Protein AF-A0A537GSL4-F1 (afdb_monomer)

Mean predicted aligned error: 6.58 Å

Structure (mmCIF, N/CA/C/O backbone):
data_AF-A0A537GSL4-F1
#
_entry.id   AF-A0A537GSL4-F1
#
loop_
_atom_site.group_PDB
_atom_site.id
_atom_site.type_symbol
_atom_site.label_atom_id
_atom_site.label_alt_id
_atom_site.label_comp_id
_atom_site.label_asym_id
_atom_site.label_entity_id
_atom_site.label_seq_id
_atom_site.pdbx_PDB_ins_code
_atom_site.Cartn_x
_atom_site.Cartn_y
_atom_site.Cartn_z
_atom_site.occupancy
_atom_site.B_iso_or_equiv
_atom_site.auth_seq_id
_atom_site.auth_comp_id
_atom_site.auth_asym_id
_atom_site.auth_atom_id
_atom_site.pdbx_PDB_model_num
ATOM 1 N N . MET A 1 1 ? -25.370 27.671 3.903 1.00 47.31 1 MET A N 1
ATOM 2 C CA . MET A 1 1 ? -24.809 26.550 3.111 1.00 47.31 1 MET A CA 1
ATOM 3 C C . MET A 1 1 ? -23.546 25.890 3.695 1.00 47.31 1 MET A C 1
ATOM 5 O O . MET A 1 1 ? -23.382 24.701 3.486 1.00 47.31 1 MET A O 1
ATOM 9 N N . LYS A 1 2 ? -22.679 26.567 4.477 1.00 40.81 2 LYS A N 1
ATOM 10 C CA . LYS A 1 2 ? -21.504 25.925 5.134 1.00 40.81 2 LYS A CA 1
ATOM 11 C C . LYS A 1 2 ? -21.842 24.938 6.268 1.00 40.81 2 LYS A C 1
ATOM 13 O O . LYS A 1 2 ? -21.078 24.021 6.534 1.00 40.81 2 LYS A O 1
ATOM 18 N N . VAL A 1 3 ? -22.982 25.121 6.937 1.00 48.31 3 VAL A N 1
ATOM 19 C CA . VAL A 1 3 ? -23.346 24.359 8.149 1.00 48.31 3 VAL A CA 1
ATOM 20 C C . VAL A 1 3 ? -23.959 22.983 7.828 1.00 48.31 3 VAL A C 1
ATOM 22 O O . VAL A 1 3 ? -23.855 22.072 8.640 1.00 48.31 3 VAL A O 1
ATOM 25 N N . GLN A 1 4 ? -24.553 22.800 6.642 1.00 43.53 4 GLN A N 1
ATOM 26 C CA . GLN A 1 4 ? -25.133 21.516 6.205 1.00 43.53 4 GLN A CA 1
ATOM 27 C C . GLN A 1 4 ? -24.060 20.513 5.759 1.00 43.53 4 GLN A C 1
ATOM 29 O O . GLN A 1 4 ? -24.068 19.387 6.245 1.00 43.53 4 GLN A O 1
ATOM 34 N N . LEU A 1 5 ? -23.059 20.958 4.987 1.00 44.03 5 LEU A N 1
ATOM 35 C CA . LEU A 1 5 ? -21.896 20.139 4.608 1.00 44.03 5 LEU A CA 1
ATOM 36 C C . LEU A 1 5 ? -21.101 19.620 5.820 1.00 44.03 5 LEU A C 1
ATOM 38 O O . LEU A 1 5 ? -20.547 18.525 5.777 1.00 44.03 5 LEU A O 1
ATOM 42 N N . LEU A 1 6 ? -21.050 20.386 6.915 1.00 47.06 6 LEU A N 1
ATOM 43 C CA . LEU A 1 6 ? -20.417 19.973 8.175 1.00 47.06 6 LEU A CA 1
ATOM 44 C C . LEU A 1 6 ? -21.226 18.903 8.926 1.00 47.06 6 LEU A C 1
ATOM 46 O O . LEU A 1 6 ? -20.631 18.074 9.607 1.00 47.06 6 LEU A O 1
ATOM 50 N N . LYS A 1 7 ? -22.560 18.902 8.809 1.00 49.03 7 LYS A N 1
ATOM 51 C CA . LYS A 1 7 ? -23.435 17.905 9.451 1.00 49.03 7 LYS A CA 1
ATOM 52 C C . LYS A 1 7 ? -23.490 16.592 8.673 1.00 49.03 7 LYS A C 1
ATOM 54 O O . LYS A 1 7 ? -23.481 15.537 9.293 1.00 49.03 7 LYS A O 1
ATOM 59 N N . GLU A 1 8 ? -23.496 16.651 7.344 1.00 48.44 8 GLU A N 1
ATOM 60 C CA . GLU A 1 8 ? -23.420 15.459 6.487 1.00 48.44 8 GLU A CA 1
ATOM 61 C C . GLU A 1 8 ? -22.057 14.771 6.603 1.00 48.44 8 GLU A C 1
ATOM 63 O O . GLU A 1 8 ? -22.006 13.557 6.779 1.00 48.44 8 GLU A O 1
ATOM 68 N N . ASN A 1 9 ? -20.959 15.539 6.645 1.00 49.44 9 ASN A N 1
ATOM 69 C CA . ASN A 1 9 ? -19.645 14.983 6.981 1.00 49.44 9 ASN A CA 1
ATOM 70 C C . ASN A 1 9 ? -19.613 14.417 8.400 1.00 49.44 9 ASN A C 1
ATOM 72 O O . ASN A 1 9 ? -19.020 13.370 8.608 1.00 49.44 9 ASN A O 1
ATOM 76 N N . ARG A 1 10 ? -20.262 15.060 9.378 1.00 44.91 10 ARG A N 1
ATOM 77 C CA . ARG A 1 10 ? -20.309 14.539 10.749 1.00 44.91 10 ARG A CA 1
ATOM 78 C C . ARG A 1 10 ? -21.035 13.196 10.827 1.00 44.91 10 ARG A C 1
ATOM 80 O O . ARG A 1 10 ? -20.501 12.297 11.452 1.00 44.91 10 ARG A O 1
ATOM 87 N N . LYS A 1 11 ? -22.168 13.026 10.137 1.00 45.03 11 LYS A N 1
ATOM 88 C CA . LYS A 1 11 ? -22.852 11.726 10.043 1.00 45.03 11 LYS A CA 1
ATOM 89 C C . LYS A 1 11 ? -22.001 10.670 9.340 1.00 45.03 11 LYS A C 1
ATOM 91 O O . LYS A 1 11 ? -21.945 9.547 9.808 1.00 45.03 11 LYS A O 1
ATOM 96 N N . LEU A 1 12 ? -21.281 11.033 8.276 1.00 47.50 12 LEU A N 1
ATOM 97 C CA . LEU A 1 12 ? -20.341 10.125 7.610 1.00 47.50 12 LEU A CA 1
ATOM 98 C C . LEU A 1 12 ? -19.163 9.735 8.522 1.00 47.50 12 LEU A C 1
ATOM 100 O O . LEU A 1 12 ? -18.668 8.621 8.431 1.00 47.50 12 LEU A O 1
ATOM 104 N N . ILE A 1 13 ? -18.718 10.652 9.385 1.00 49.81 13 ILE A N 1
ATOM 105 C CA . ILE A 1 13 ? -17.647 10.459 10.375 1.00 49.81 13 ILE A CA 1
ATOM 106 C C . ILE A 1 13 ? -18.147 9.695 11.610 1.00 49.81 13 ILE A C 1
ATOM 108 O O . ILE A 1 13 ? -17.346 9.028 12.243 1.00 49.81 13 ILE A O 1
ATOM 112 N N . GLU A 1 14 ? -19.431 9.786 11.961 1.00 48.38 14 GLU A N 1
ATOM 113 C CA . GLU A 1 14 ? -20.057 9.067 13.080 1.00 48.38 14 GLU A CA 1
ATOM 114 C C . GLU A 1 14 ? -20.474 7.642 12.669 1.00 48.38 14 GLU A C 1
ATOM 116 O O . GLU A 1 14 ? -20.165 6.705 13.397 1.00 48.38 14 GLU A O 1
ATOM 121 N N . ASP A 1 15 ? -21.063 7.452 11.479 1.00 45.94 15 ASP A N 1
ATOM 122 C CA . ASP A 1 15 ? -21.421 6.129 10.928 1.00 45.94 15 ASP A CA 1
ATOM 123 C C . ASP A 1 15 ? -20.196 5.346 10.421 1.00 45.94 15 ASP A C 1
ATOM 125 O O . ASP A 1 15 ? -20.233 4.120 10.339 1.00 45.94 15 ASP A O 1
ATOM 129 N N . LYS A 1 16 ? -19.100 6.041 10.075 1.00 47.72 16 LYS A N 1
ATOM 130 C CA . LYS A 1 16 ? -17.802 5.442 9.710 1.00 47.72 16 LYS A CA 1
ATOM 131 C C . LYS A 1 16 ? -16.686 5.845 10.663 1.00 47.72 16 LYS A C 1
ATOM 133 O O . LYS A 1 16 ? -15.535 5.914 10.226 1.00 47.72 16 LYS A O 1
ATOM 138 N N . ALA A 1 17 ? -16.995 6.169 11.922 1.00 47.00 17 ALA A N 1
ATOM 139 C CA . ALA A 1 17 ? -15.949 6.437 12.903 1.00 47.00 17 ALA A CA 1
ATOM 140 C C . ALA A 1 17 ? -15.019 5.218 12.888 1.00 47.00 17 ALA A C 1
ATOM 142 O O . ALA A 1 17 ? -15.477 4.125 13.224 1.00 47.00 17 ALA A O 1
ATOM 143 N N . PRO A 1 18 ? -13.761 5.352 12.428 1.00 52.94 18 PRO A N 1
ATOM 144 C CA . PRO A 1 18 ? -12.870 4.213 12.406 1.00 52.94 18 PRO A CA 1
ATOM 145 C C . PRO A 1 18 ? -12.770 3.723 13.844 1.00 52.94 18 PRO A C 1
ATOM 147 O O . PRO A 1 18 ? -12.610 4.547 14.753 1.00 52.94 18 PRO A O 1
ATOM 150 N N . GLU A 1 19 ? -12.824 2.407 14.042 1.00 64.19 19 GLU A N 1
ATOM 151 C CA . GLU A 1 19 ? -12.661 1.752 15.349 1.00 64.19 19 GLU A CA 1
ATOM 152 C C . GLU A 1 19 ? -11.398 2.253 16.088 1.00 64.19 19 GLU A C 1
ATOM 154 O O . GLU A 1 19 ? -11.302 2.161 17.311 1.00 64.19 19 GLU A O 1
ATOM 159 N N . ASN A 1 20 ? -10.474 2.915 15.373 1.00 76.00 20 ASN A N 1
ATOM 160 C CA . ASN A 1 20 ? -9.418 3.746 15.930 1.00 76.00 20 ASN A CA 1
ATOM 161 C C . ASN A 1 20 ? -9.169 5.052 15.129 1.00 76.00 20 ASN A C 1
ATOM 163 O O . ASN A 1 20 ? -8.409 5.075 14.157 1.00 76.00 20 ASN A O 1
ATOM 167 N N . ILE A 1 21 ? -9.722 6.190 15.581 1.00 86.12 21 ILE A N 1
ATOM 168 C CA . ILE A 1 21 ? -9.458 7.534 15.001 1.00 86.12 21 ILE A CA 1
ATOM 169 C C . ILE A 1 21 ? -7.948 7.826 14.892 1.00 86.12 21 ILE A C 1
ATOM 171 O O . ILE A 1 21 ? -7.497 8.471 13.942 1.00 86.12 21 ILE A O 1
ATOM 175 N N . GLY A 1 22 ? -7.148 7.330 15.840 1.00 88.19 22 GLY A N 1
ATOM 176 C CA . GLY A 1 22 ? -5.696 7.482 15.818 1.00 88.19 22 GLY A CA 1
ATOM 177 C C . GLY A 1 22 ? -5.047 6.796 14.614 1.00 88.19 22 GLY A C 1
ATOM 178 O O . GLY A 1 22 ? -4.177 7.393 13.982 1.00 88.19 22 GLY A O 1
ATOM 179 N N . ALA A 1 23 ? -5.485 5.583 14.268 1.00 93.06 23 ALA A N 1
ATOM 180 C CA . ALA A 1 23 ? -5.006 4.865 13.087 1.00 93.06 23 ALA A CA 1
ATOM 181 C C . ALA A 1 23 ? -5.400 5.594 11.793 1.00 93.06 23 ALA A C 1
ATOM 183 O O . ALA A 1 23 ? -4.569 5.768 10.901 1.00 93.06 23 ALA A O 1
ATOM 184 N N . TYR A 1 24 ? -6.626 6.121 11.723 1.00 92.56 24 TYR A N 1
ATOM 185 C CA . TYR A 1 24 ? -7.096 6.885 10.566 1.00 92.56 24 TYR A CA 1
ATOM 186 C C . TYR A 1 24 ? -6.281 8.160 10.318 1.00 92.56 24 TYR A C 1
ATOM 188 O O . TYR A 1 24 ? -5.840 8.404 9.195 1.00 92.56 24 TYR A O 1
ATOM 196 N N . VAL A 1 25 ? -6.002 8.954 11.359 1.00 95.69 25 VAL A N 1
ATOM 197 C CA . VAL A 1 25 ? -5.175 10.169 11.224 1.00 95.69 25 VAL A CA 1
ATOM 198 C C . VAL A 1 25 ? -3.761 9.832 10.744 1.00 95.69 25 VAL A C 1
ATOM 200 O O . VAL A 1 25 ? -3.215 10.537 9.892 1.00 95.69 25 VAL A O 1
ATOM 203 N N . LEU A 1 26 ? -3.165 8.756 11.264 1.00 97.69 26 LEU A N 1
ATOM 204 C CA . LEU A 1 26 ? -1.849 8.288 10.828 1.00 97.69 26 LEU A CA 1
ATOM 205 C C . LEU A 1 26 ? -1.873 7.831 9.368 1.00 97.69 26 LEU A C 1
ATOM 207 O O . LEU A 1 26 ? -1.011 8.230 8.591 1.00 97.69 26 LEU A O 1
ATOM 211 N N . TYR A 1 27 ? -2.905 7.099 8.957 1.00 97.50 27 TYR A N 1
ATOM 212 C CA . TYR A 1 27 ? -3.100 6.730 7.559 1.00 97.50 27 TYR A CA 1
ATOM 213 C C . TYR A 1 27 ? -3.217 7.943 6.635 1.00 97.50 27 TYR A C 1
ATOM 215 O O . TYR A 1 27 ? -2.551 7.983 5.604 1.00 97.50 27 TYR A O 1
ATOM 223 N N . LEU A 1 28 ? -3.985 8.971 7.011 1.00 97.69 28 LEU A N 1
ATOM 224 C CA . LEU A 1 28 ? -4.083 10.197 6.213 1.00 97.69 28 LEU A CA 1
ATOM 225 C C . LEU A 1 28 ? -2.727 10.902 6.068 1.00 97.69 28 LEU A C 1
ATOM 227 O O . LEU A 1 28 ? -2.403 11.401 4.989 1.00 97.69 28 LEU A O 1
ATOM 231 N N . ARG A 1 29 ? -1.900 10.907 7.122 1.00 98.25 29 ARG A N 1
ATOM 232 C CA . ARG A 1 29 ? -0.517 11.405 7.039 1.00 98.25 29 ARG A CA 1
ATOM 233 C C . ARG A 1 29 ? 0.324 10.549 6.096 1.00 98.25 29 ARG A C 1
ATOM 235 O O . ARG A 1 29 ? 1.017 11.104 5.247 1.00 98.25 29 ARG A O 1
ATOM 242 N N . GLY A 1 30 ? 0.220 9.225 6.193 1.00 98.50 30 GLY A N 1
ATOM 243 C CA . GLY A 1 30 ? 0.872 8.295 5.273 1.00 98.50 30 GLY A CA 1
ATOM 244 C C . GLY A 1 30 ? 0.511 8.590 3.817 1.00 98.50 30 GLY A C 1
ATOM 245 O O . GLY A 1 30 ? 1.398 8.786 2.987 1.00 98.50 30 GLY A O 1
ATOM 246 N N . ARG A 1 31 ? -0.784 8.762 3.521 1.00 98.38 31 ARG A N 1
ATOM 247 C CA . ARG A 1 31 ? -1.282 9.136 2.188 1.00 98.38 31 ARG A CA 1
ATOM 248 C C . ARG A 1 31 ? -0.686 10.459 1.703 1.00 98.38 31 ARG A C 1
ATOM 250 O O . ARG A 1 31 ? -0.192 10.509 0.578 1.00 98.38 31 ARG A O 1
ATOM 257 N N . TYR A 1 32 ? -0.662 11.488 2.551 1.00 98.31 32 TYR A N 1
ATOM 258 C CA . TYR A 1 32 ? -0.085 12.795 2.216 1.00 98.31 32 TYR A CA 1
ATOM 259 C C . TYR A 1 32 ? 1.396 12.720 1.818 1.00 98.31 32 TYR A C 1
ATOM 261 O O . TYR A 1 32 ? 1.818 13.375 0.866 1.00 98.31 32 TYR A O 1
ATOM 269 N N . TYR A 1 33 ? 2.203 11.934 2.530 1.00 98.56 33 TYR A N 1
ATOM 270 C CA . TYR A 1 33 ? 3.610 11.770 2.167 1.00 98.56 33 TYR A CA 1
ATOM 271 C C . TYR A 1 33 ? 3.776 10.861 0.939 1.00 98.56 33 TYR A C 1
ATOM 273 O O . TYR A 1 33 ? 4.540 11.190 0.032 1.00 98.56 33 TYR A O 1
ATOM 281 N N . SER A 1 34 ? 2.986 9.787 0.830 1.00 97.56 34 SER A N 1
ATOM 282 C CA . SER A 1 34 ? 3.046 8.859 -0.309 1.00 97.56 34 SER A CA 1
ATOM 283 C C . SER A 1 34 ? 2.772 9.540 -1.655 1.00 97.56 34 SER A C 1
ATOM 285 O O . SER A 1 34 ? 3.373 9.174 -2.665 1.00 97.56 34 SER A O 1
ATOM 287 N N . SER A 1 35 ? 1.930 10.583 -1.687 1.00 96.56 35 SER A N 1
ATOM 288 C CA . SER A 1 35 ? 1.610 11.304 -2.923 1.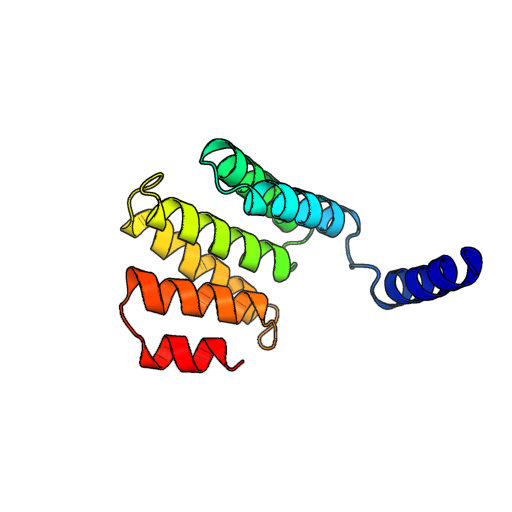00 96.56 35 SER A CA 1
ATOM 289 C C . SER A 1 35 ? 2.779 12.122 -3.475 1.00 96.56 35 SER A C 1
ATOM 291 O O . SER A 1 35 ? 2.752 12.489 -4.645 1.00 96.56 35 SER A O 1
ATOM 293 N N . LYS A 1 36 ? 3.804 12.409 -2.662 1.00 96.56 36 LYS A N 1
ATOM 294 C CA . LYS A 1 36 ? 4.992 13.171 -3.084 1.00 96.56 36 LYS A CA 1
ATOM 295 C C . LYS A 1 36 ? 6.043 12.308 -3.775 1.00 96.56 36 LYS A C 1
ATOM 297 O O . LYS A 1 36 ? 6.789 12.817 -4.603 1.00 96.56 36 LYS A O 1
ATOM 302 N N . ARG A 1 37 ? 6.073 11.007 -3.466 1.00 92.38 37 ARG A N 1
ATOM 303 C CA . ARG A 1 37 ? 6.867 9.969 -4.153 1.00 92.38 37 ARG A CA 1
ATOM 304 C C . ARG A 1 37 ? 8.392 10.186 -4.200 1.00 92.38 37 ARG A C 1
ATOM 306 O O . ARG A 1 37 ? 9.067 9.489 -4.958 1.00 92.38 37 ARG A O 1
ATOM 313 N N . THR A 1 38 ? 8.943 11.094 -3.393 1.00 98.31 38 THR A N 1
ATOM 314 C CA . THR A 1 38 ? 10.391 11.154 -3.122 1.00 98.31 38 THR A CA 1
ATOM 315 C C . THR A 1 38 ? 10.789 10.002 -2.19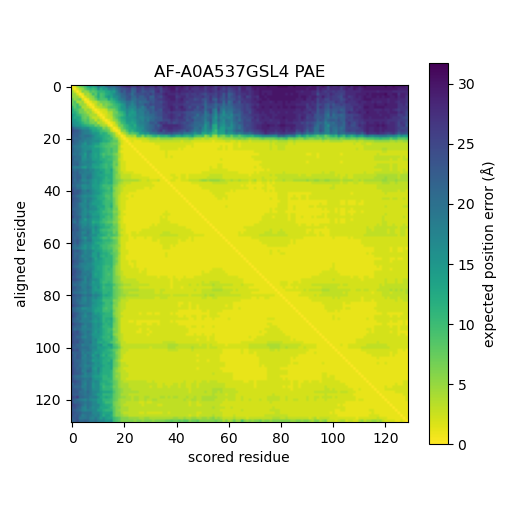9 1.00 98.31 38 THR A C 1
ATOM 317 O O . THR A 1 38 ? 9.929 9.439 -1.515 1.00 98.31 38 THR A O 1
ATOM 320 N N . LYS A 1 39 ? 12.076 9.640 -2.148 1.00 98.25 39 LYS A N 1
ATOM 321 C CA . LYS A 1 39 ? 12.546 8.578 -1.246 1.00 98.25 39 LYS A CA 1
ATOM 322 C C . LYS A 1 39 ? 12.204 8.907 0.209 1.00 98.25 39 LYS A C 1
ATOM 324 O O . LYS A 1 39 ? 11.583 8.103 0.897 1.00 98.25 39 LYS A O 1
ATOM 329 N N . GLU A 1 40 ? 12.535 10.117 0.642 1.00 98.56 40 GLU A N 1
ATOM 330 C CA . GLU A 1 40 ? 12.354 10.579 2.016 1.00 98.56 40 GLU A CA 1
ATOM 331 C C . GLU A 1 40 ? 10.869 10.661 2.397 1.00 98.56 40 GLU A C 1
ATOM 333 O O . GLU A 1 40 ? 10.489 10.355 3.529 1.00 98.56 40 GLU A O 1
ATOM 338 N N . ASP A 1 41 ? 10.002 11.071 1.467 1.00 98.56 41 ASP A N 1
ATOM 339 C CA . ASP A 1 41 ? 8.564 11.106 1.728 1.00 98.56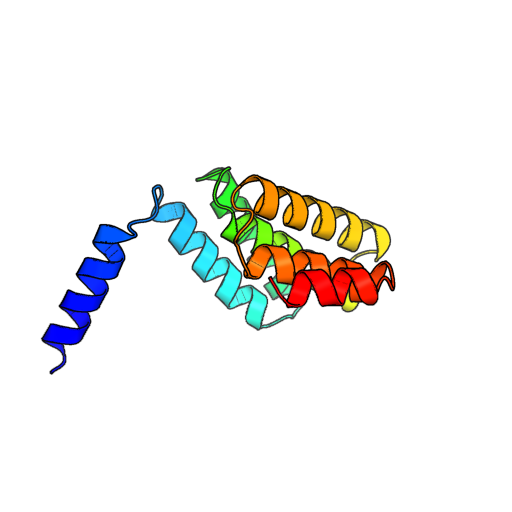 41 ASP A CA 1
ATOM 340 C C . ASP A 1 41 ? 7.956 9.696 1.741 1.00 98.56 41 ASP A C 1
ATOM 342 O O . ASP A 1 41 ? 7.091 9.418 2.567 1.00 98.56 41 ASP A O 1
ATOM 346 N N . LEU A 1 42 ? 8.427 8.768 0.903 1.00 98.69 42 LEU A N 1
ATOM 347 C CA . LEU A 1 42 ? 7.984 7.373 0.959 1.00 98.69 42 LEU A CA 1
ATOM 348 C C . LEU A 1 42 ? 8.419 6.691 2.268 1.00 98.69 42 LEU A C 1
ATOM 350 O O . LEU A 1 42 ? 7.624 5.963 2.857 1.00 98.69 42 LEU A O 1
ATOM 354 N N . GLU A 1 43 ? 9.620 6.968 2.783 1.00 98.75 43 GLU A N 1
ATOM 355 C CA . GLU A 1 43 ? 10.071 6.484 4.102 1.00 98.75 43 GLU A CA 1
ATOM 356 C C . GLU A 1 43 ? 9.179 7.017 5.238 1.00 98.75 43 GLU A C 1
ATOM 358 O O . GLU A 1 43 ? 8.773 6.268 6.137 1.00 98.75 43 GLU A O 1
ATOM 363 N N . LYS A 1 44 ? 8.795 8.299 5.176 1.00 98.75 44 LYS A N 1
ATOM 364 C CA . LYS A 1 44 ? 7.830 8.888 6.120 1.00 98.75 44 LYS A CA 1
ATOM 365 C C . LYS A 1 44 ? 6.456 8.244 5.992 1.00 98.75 44 LYS A C 1
ATOM 367 O O . LYS A 1 44 ? 5.834 7.946 7.009 1.00 98.75 44 LYS A O 1
ATOM 372 N N . ALA A 1 45 ? 5.980 8.014 4.771 1.00 98.81 45 ALA A N 1
ATOM 373 C CA . ALA A 1 45 ? 4.699 7.363 4.533 1.00 98.81 45 ALA A CA 1
ATOM 374 C C . ALA A 1 45 ? 4.666 5.951 5.135 1.00 98.81 45 ALA A C 1
ATOM 376 O O . ALA A 1 45 ? 3.747 5.643 5.891 1.00 98.81 45 ALA A O 1
ATOM 377 N N . ILE A 1 46 ? 5.711 5.151 4.893 1.00 98.88 46 ILE A N 1
ATOM 378 C CA . ILE A 1 46 ? 5.902 3.818 5.489 1.00 98.88 46 ILE A CA 1
ATOM 379 C C . ILE A 1 46 ? 5.878 3.897 7.018 1.00 98.88 46 ILE A C 1
ATOM 381 O O . ILE A 1 46 ? 5.219 3.090 7.669 1.00 98.88 46 ILE A O 1
ATOM 385 N N . THR A 1 47 ? 6.544 4.895 7.603 1.00 98.81 47 THR A N 1
ATOM 386 C CA . THR A 1 47 ? 6.529 5.104 9.058 1.00 98.81 47 THR A CA 1
ATOM 387 C C . THR A 1 47 ? 5.110 5.342 9.571 1.00 98.81 47 THR A C 1
ATOM 389 O O . THR A 1 47 ? 4.666 4.655 10.489 1.00 98.81 47 THR A O 1
ATOM 392 N N . TYR A 1 48 ? 4.363 6.261 8.955 1.00 98.81 48 TYR A N 1
ATOM 393 C CA . TYR A 1 48 ? 3.001 6.577 9.385 1.00 98.81 48 TYR A CA 1
ATOM 394 C C . TYR A 1 48 ? 2.020 5.422 9.180 1.00 98.81 48 TYR A C 1
ATOM 396 O O . TYR A 1 48 ? 1.197 5.168 10.059 1.00 98.81 48 TYR A O 1
ATOM 404 N N . PHE A 1 49 ? 2.103 4.699 8.062 1.00 98.75 49 PHE A N 1
ATOM 405 C CA . PHE A 1 49 ? 1.285 3.504 7.859 1.00 98.75 49 PHE A CA 1
ATOM 406 C C . PHE A 1 49 ? 1.639 2.410 8.870 1.00 98.75 49 PHE A C 1
ATOM 408 O O . PHE A 1 49 ? 0.740 1.810 9.453 1.00 98.75 49 PHE A O 1
ATOM 415 N N . GLY A 1 50 ? 2.925 2.215 9.170 1.00 98.75 50 GLY A N 1
ATOM 416 C CA . GLY A 1 50 ? 3.370 1.304 10.221 1.00 98.75 50 GLY A CA 1
ATOM 417 C C . GLY A 1 50 ? 2.844 1.686 11.609 1.00 98.75 50 GLY A C 1
ATOM 418 O O . GLY A 1 50 ? 2.419 0.819 12.367 1.00 98.75 50 GLY A O 1
ATOM 419 N N . GLU A 1 51 ? 2.816 2.974 11.958 1.00 98.44 51 GLU A N 1
ATOM 420 C CA . GLU A 1 51 ? 2.194 3.442 13.204 1.00 98.44 51 GLU A CA 1
ATOM 421 C C . GLU A 1 51 ? 0.671 3.249 13.209 1.00 98.44 51 GLU A C 1
ATOM 423 O O . GLU A 1 51 ? 0.107 2.903 14.249 1.00 98.44 51 GLU A O 1
ATOM 428 N N . ALA A 1 52 ? 0.007 3.432 12.062 1.00 97.25 52 ALA A N 1
ATOM 429 C CA . ALA A 1 52 ? -1.418 3.154 11.919 1.00 97.25 52 ALA A CA 1
ATOM 430 C C . ALA A 1 52 ? -1.713 1.667 12.179 1.00 97.25 52 ALA A C 1
ATOM 432 O O . ALA A 1 52 ? -2.579 1.364 12.993 1.00 97.25 52 ALA A O 1
ATOM 433 N N . ILE A 1 53 ? -0.920 0.761 11.593 1.00 98.00 53 ILE A N 1
ATOM 434 C CA . ILE A 1 53 ? -1.012 -0.695 11.799 1.00 98.00 53 ILE A CA 1
ATOM 435 C C . ILE A 1 53 ? -0.708 -1.076 13.254 1.00 98.00 53 ILE A C 1
ATOM 437 O O . ILE A 1 53 ? -1.360 -1.943 13.820 1.00 98.00 53 ILE A O 1
ATOM 441 N N . LYS A 1 54 ? 0.259 -0.424 13.913 1.00 97.50 54 LYS A N 1
ATOM 442 C CA . LYS A 1 54 ? 0.518 -0.667 15.346 1.00 97.50 54 LYS A CA 1
ATOM 443 C C . LYS A 1 54 ? -0.675 -0.293 16.226 1.00 97.50 54 LYS A C 1
ATOM 445 O O . LYS A 1 54 ? -0.875 -0.916 17.264 1.00 97.50 54 LYS A O 1
ATOM 450 N N . LYS A 1 55 ? -1.424 0.749 15.855 1.00 95.25 55 LYS A N 1
ATOM 451 C CA . LYS A 1 55 ? -2.626 1.179 16.583 1.00 95.25 55 LYS A CA 1
ATOM 452 C C . LYS A 1 55 ? -3.836 0.307 16.284 1.00 95.25 55 LYS A C 1
ATOM 454 O O . LYS A 1 55 ? -4.631 0.063 17.186 1.00 95.25 55 LYS A O 1
ATOM 459 N N . ASP A 1 56 ? -3.972 -0.112 15.038 1.00 95.25 56 ASP A N 1
ATOM 460 C CA . ASP A 1 56 ? -5.023 -1.000 14.575 1.00 95.25 56 ASP A CA 1
ATOM 461 C C . ASP A 1 56 ? -4.429 -2.001 13.569 1.00 95.25 56 ASP A C 1
ATOM 463 O O . ASP A 1 56 ? -4.287 -1.691 12.381 1.00 95.25 56 ASP A O 1
ATOM 467 N N . PRO A 1 57 ? -4.057 -3.207 14.037 1.00 96.38 57 PRO A N 1
ATOM 468 C CA . PRO A 1 57 ? -3.473 -4.237 13.182 1.00 96.38 57 PRO A CA 1
ATOM 469 C C . PRO A 1 57 ? -4.390 -4.708 12.049 1.00 96.38 57 PRO A C 1
ATOM 471 O O . PRO A 1 57 ? -3.893 -5.270 11.067 1.00 96.38 57 PRO A O 1
ATOM 474 N N . ASN A 1 58 ? -5.700 -4.473 12.175 1.00 96.06 58 ASN A N 1
ATOM 475 C CA . ASN A 1 58 ? -6.718 -4.868 11.208 1.00 96.06 58 ASN A CA 1
ATOM 476 C C . ASN A 1 58 ? -7.063 -3.747 10.223 1.00 96.06 58 ASN A C 1
ATOM 478 O O . ASN A 1 58 ? -7.964 -3.896 9.396 1.00 96.06 58 ASN A O 1
ATOM 482 N N . TYR A 1 59 ? -6.323 -2.639 10.253 1.00 95.69 59 TYR A N 1
ATOM 483 C CA . TYR A 1 59 ? -6.608 -1.504 9.398 1.00 95.69 59 TYR A CA 1
ATOM 484 C C . TYR A 1 59 ? -6.134 -1.730 7.953 1.00 95.69 59 TYR A C 1
ATOM 486 O O . TYR A 1 59 ? -5.032 -1.338 7.559 1.00 95.69 59 TYR A O 1
ATOM 494 N N . ALA A 1 60 ? -6.989 -2.372 7.152 1.00 97.69 60 ALA A N 1
ATOM 495 C CA . ALA A 1 60 ? -6.699 -2.830 5.789 1.00 97.69 60 ALA A CA 1
ATOM 496 C C . ALA A 1 60 ? -6.109 -1.736 4.877 1.00 97.69 60 ALA A C 1
ATOM 498 O O . ALA A 1 60 ? -5.131 -1.970 4.169 1.00 97.69 60 ALA A O 1
ATOM 499 N N . LEU A 1 61 ? -6.633 -0.508 4.958 1.00 97.75 61 LEU A N 1
ATOM 500 C CA . LEU A 1 61 ? -6.145 0.635 4.179 1.00 97.75 61 LEU A CA 1
ATOM 501 C C . LEU A 1 61 ? -4.674 0.980 4.464 1.00 97.75 61 LEU A C 1
ATOM 503 O O . LEU A 1 61 ? -3.951 1.391 3.556 1.00 97.75 61 LEU A O 1
ATOM 507 N N . ALA A 1 62 ? -4.208 0.825 5.706 1.00 98.31 62 ALA A N 1
ATOM 508 C CA . ALA A 1 62 ? -2.812 1.083 6.046 1.00 98.31 62 ALA A CA 1
ATOM 509 C C . ALA A 1 62 ? -1.879 -0.006 5.497 1.00 98.31 62 ALA A C 1
ATOM 511 O O . ALA A 1 62 ? -0.786 0.318 5.033 1.00 98.31 62 ALA A O 1
ATOM 512 N N . HIS A 1 63 ? -2.325 -1.267 5.472 1.00 98.81 63 HIS A N 1
ATOM 513 C CA . HIS A 1 63 ? -1.601 -2.347 4.793 1.00 98.81 63 HIS A CA 1
ATOM 514 C C . HIS A 1 63 ? -1.519 -2.096 3.280 1.00 98.81 63 HIS A C 1
ATOM 516 O O . HIS A 1 63 ? -0.426 -2.151 2.723 1.00 98.81 63 HIS A O 1
ATOM 522 N N . ALA A 1 64 ? -2.612 -1.692 2.625 1.00 98.81 64 ALA A N 1
ATOM 523 C CA . ALA A 1 64 ? -2.577 -1.304 1.208 1.00 98.81 64 ALA A CA 1
ATOM 524 C C . ALA A 1 64 ? -1.595 -0.138 0.950 1.00 98.81 64 ALA A C 1
ATOM 526 O O . ALA A 1 64 ? -0.781 -0.191 0.031 1.00 98.81 64 ALA A O 1
ATOM 527 N N . GLY A 1 65 ? -1.570 0.870 1.831 1.00 98.69 65 GLY A N 1
ATOM 528 C CA . GLY A 1 65 ? -0.598 1.968 1.761 1.00 98.69 65 GLY A CA 1
ATOM 529 C C . GLY A 1 65 ? 0.867 1.520 1.896 1.00 98.69 65 GLY A C 1
ATOM 530 O O . GLY A 1 65 ? 1.736 2.033 1.187 1.00 98.69 65 GLY A O 1
ATOM 531 N N . MET A 1 66 ? 1.157 0.539 2.760 1.00 98.88 66 MET A N 1
ATOM 532 C CA . MET A 1 66 ? 2.491 -0.076 2.845 1.00 98.88 66 MET A CA 1
ATOM 533 C C . MET A 1 66 ? 2.868 -0.770 1.533 1.00 98.88 66 MET A C 1
ATOM 535 O O . MET A 1 66 ? 4.005 -0.632 1.073 1.00 98.88 66 MET A O 1
ATOM 539 N N . ALA A 1 67 ? 1.920 -1.481 0.918 1.00 98.88 67 ALA A N 1
ATOM 540 C CA . ALA A 1 67 ? 2.130 -2.161 -0.353 1.00 98.88 67 ALA A CA 1
ATOM 541 C C . ALA A 1 67 ? 2.468 -1.183 -1.489 1.00 98.88 67 ALA A C 1
ATOM 543 O O . ALA A 1 67 ? 3.466 -1.371 -2.192 1.00 98.88 67 ALA A O 1
ATOM 544 N N . ASP A 1 68 ? 1.711 -0.092 -1.606 1.00 98.81 68 ASP A N 1
ATOM 545 C CA . ASP A 1 68 ? 1.960 0.967 -2.586 1.00 98.81 68 ASP A CA 1
ATOM 546 C C . ASP A 1 68 ? 3.331 1.620 -2.391 1.00 98.81 68 ASP A C 1
ATOM 548 O O . ASP A 1 68 ? 4.103 1.782 -3.341 1.00 98.81 68 ASP A O 1
ATOM 552 N N . CYS A 1 69 ? 3.671 1.982 -1.150 1.00 98.81 69 CYS A N 1
ATOM 553 C CA . CYS A 1 69 ? 4.954 2.611 -0.862 1.00 98.81 69 CYS A CA 1
ATOM 554 C C . CYS A 1 69 ? 6.126 1.685 -1.186 1.00 98.81 69 CYS A C 1
ATOM 556 O O . CYS A 1 69 ? 7.087 2.129 -1.812 1.00 98.81 69 CYS A O 1
ATOM 558 N N . HIS A 1 70 ? 6.055 0.405 -0.816 1.00 98.88 70 HIS A N 1
ATOM 559 C CA . HIS A 1 70 ? 7.104 -0.552 -1.155 1.00 98.88 70 HIS A CA 1
ATOM 560 C C . HIS A 1 70 ? 7.201 -0.800 -2.668 1.00 98.88 70 HIS A C 1
ATOM 562 O O . HIS A 1 70 ? 8.311 -0.841 -3.196 1.00 98.88 70 HIS A O 1
ATOM 568 N N . THR A 1 71 ? 6.075 -0.847 -3.384 1.00 98.75 71 THR A N 1
ATOM 569 C CA . THR A 1 71 ? 6.051 -0.905 -4.855 1.00 98.75 71 THR A CA 1
ATOM 570 C C . THR A 1 71 ? 6.782 0.287 -5.473 1.00 98.75 71 THR A C 1
ATOM 572 O O . THR A 1 71 ? 7.630 0.115 -6.350 1.00 98.75 7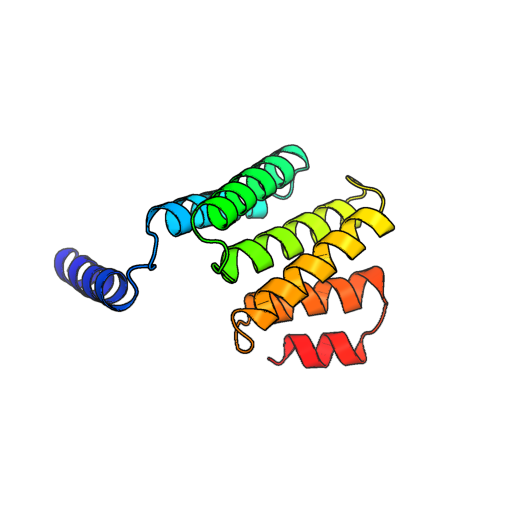1 THR A O 1
ATOM 575 N N . LEU A 1 72 ? 6.517 1.504 -4.987 1.00 98.50 72 LEU A N 1
ATOM 576 C CA . LEU A 1 72 ? 7.196 2.716 -5.454 1.00 98.50 72 LEU A CA 1
ATOM 577 C C . LEU A 1 72 ? 8.690 2.716 -5.107 1.00 98.50 72 LEU A C 1
ATOM 579 O O . LEU A 1 72 ? 9.500 3.083 -5.956 1.00 98.50 72 LEU A O 1
ATOM 583 N N . MET A 1 73 ? 9.067 2.254 -3.911 1.00 98.62 73 MET A N 1
ATOM 584 C CA . MET A 1 73 ? 10.474 2.108 -3.524 1.00 98.62 73 MET A CA 1
ATOM 585 C C . MET A 1 73 ? 11.234 1.164 -4.461 1.00 98.62 73 MET A C 1
ATOM 587 O O . MET A 1 73 ? 12.357 1.472 -4.855 1.00 98.62 73 MET A O 1
ATOM 591 N N . GLY A 1 74 ? 10.627 0.034 -4.839 1.00 98.19 74 GLY A N 1
ATOM 592 C CA . GLY A 1 74 ? 11.219 -0.914 -5.784 1.00 98.19 74 GLY A CA 1
ATOM 593 C C . GLY A 1 74 ? 11.281 -0.361 -7.206 1.00 98.19 74 GLY A C 1
ATOM 594 O O . GLY A 1 74 ? 12.322 -0.438 -7.857 1.00 98.19 74 GLY A O 1
ATOM 595 N N . ARG A 1 75 ? 10.190 0.254 -7.677 1.00 97.31 75 ARG A N 1
ATOM 596 C CA . ARG A 1 75 ? 10.097 0.851 -9.018 1.00 97.31 75 ARG A CA 1
ATOM 597 C C . ARG A 1 75 ? 11.097 1.991 -9.226 1.00 97.31 75 ARG A C 1
ATOM 599 O O . ARG A 1 75 ? 11.641 2.121 -10.316 1.00 97.31 75 ARG A O 1
ATOM 606 N N . HIS A 1 76 ? 11.322 2.823 -8.210 1.00 97.31 76 HIS A N 1
ATOM 607 C CA . HIS A 1 76 ? 12.265 3.946 -8.268 1.00 97.31 76 HIS A CA 1
ATOM 608 C C . HIS A 1 76 ? 13.700 3.556 -7.879 1.00 97.31 76 HIS A C 1
ATOM 610 O O . HIS A 1 76 ? 14.557 4.430 -7.780 1.00 97.31 76 HIS A O 1
ATOM 616 N N . LEU A 1 77 ? 13.974 2.262 -7.664 1.00 97.06 77 LEU A N 1
ATOM 617 C CA . LEU A 1 77 ? 15.289 1.740 -7.273 1.00 97.06 77 LEU A CA 1
ATOM 618 C C . LEU A 1 77 ? 15.820 2.320 -5.946 1.00 97.06 77 LEU A C 1
ATOM 620 O O . LEU A 1 77 ? 17.026 2.376 -5.717 1.00 97.06 77 LEU A O 1
ATOM 624 N N . TYR A 1 78 ? 14.925 2.740 -5.048 1.00 97.88 78 TYR A N 1
ATOM 625 C CA . TYR A 1 78 ? 15.279 3.176 -3.692 1.00 97.88 78 TYR A CA 1
ATOM 626 C C . TYR A 1 78 ? 15.516 2.002 -2.739 1.00 97.88 78 TYR A C 1
ATOM 628 O O . TYR A 1 78 ? 16.210 2.162 -1.734 1.00 97.88 78 TY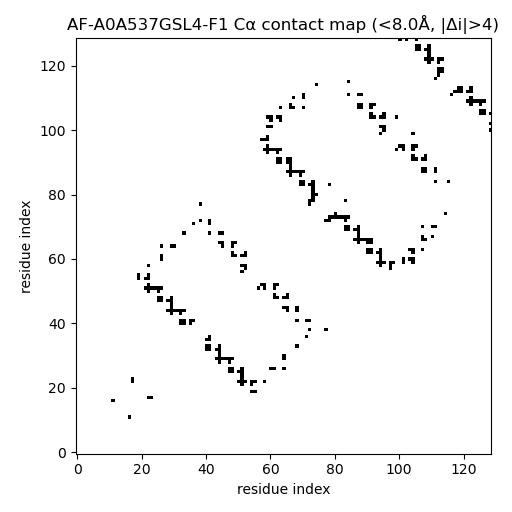R A O 1
ATOM 636 N N . LEU A 1 79 ? 14.966 0.832 -3.071 1.00 96.81 79 LEU A N 1
ATOM 637 C CA . LEU A 1 79 ? 15.232 -0.450 -2.429 1.00 96.81 79 LEU A CA 1
ATOM 638 C C . LEU A 1 79 ? 15.540 -1.512 -3.494 1.00 96.81 79 LEU A C 1
ATOM 640 O O . LEU A 1 79 ? 15.047 -1.395 -4.621 1.00 96.81 79 LEU A O 1
ATOM 644 N N . PRO A 1 80 ? 16.298 -2.574 -3.152 1.00 98.25 80 PRO A N 1
ATOM 645 C CA . PRO A 1 80 ? 16.462 -3.724 -4.031 1.00 98.25 80 PRO A CA 1
ATOM 646 C C . PRO A 1 80 ? 15.102 -4.263 -4.476 1.00 98.25 80 PRO A C 1
ATOM 648 O O . PRO A 1 80 ? 14.239 -4.536 -3.640 1.00 98.25 80 PRO A O 1
ATOM 651 N N . SER A 1 81 ? 14.910 -4.429 -5.787 1.00 95.94 81 SER A N 1
ATOM 652 C CA . SER A 1 81 ? 13.590 -4.721 -6.361 1.00 95.94 81 SER A CA 1
ATOM 653 C C . SER A 1 81 ? 12.944 -5.944 -5.710 1.00 95.94 81 SER A C 1
ATOM 655 O O . SER A 1 81 ? 11.814 -5.855 -5.244 1.00 95.94 81 SER A O 1
ATOM 657 N N . ARG A 1 82 ? 13.682 -7.053 -5.575 1.00 97.38 82 ARG A N 1
ATOM 658 C CA . ARG A 1 82 ? 13.165 -8.270 -4.935 1.00 97.38 82 ARG A CA 1
ATOM 659 C C . ARG A 1 82 ? 12.646 -8.015 -3.519 1.00 97.38 82 ARG A C 1
ATOM 661 O O . ARG A 1 82 ? 11.535 -8.420 -3.203 1.00 97.38 82 ARG A O 1
ATOM 668 N N . GLU A 1 83 ? 13.423 -7.317 -2.696 1.00 98.25 83 GLU A N 1
ATOM 669 C CA . GLU A 1 83 ? 13.040 -7.003 -1.317 1.00 98.25 83 GLU A CA 1
ATOM 670 C C . GLU A 1 83 ? 11.784 -6.120 -1.273 1.00 98.25 83 GLU A C 1
ATOM 672 O O . GLU A 1 83 ? 10.848 -6.389 -0.519 1.00 98.25 83 GLU A O 1
ATOM 677 N N . ALA A 1 84 ? 11.751 -5.073 -2.098 1.00 98.50 84 ALA A N 1
ATOM 678 C CA . ALA A 1 84 ? 10.627 -4.152 -2.172 1.00 98.50 84 ALA A CA 1
ATOM 679 C C . ALA A 1 84 ? 9.333 -4.849 -2.610 1.00 98.50 84 ALA A C 1
ATOM 681 O O . ALA A 1 84 ? 8.306 -4.695 -1.952 1.00 98.50 84 ALA A O 1
ATOM 682 N N . PHE A 1 85 ? 9.376 -5.643 -3.681 1.00 98.62 85 PHE A N 1
ATOM 683 C CA . PHE A 1 85 ? 8.183 -6.297 -4.216 1.00 98.62 85 PHE A CA 1
ATOM 684 C C . PHE A 1 85 ? 7.713 -7.484 -3.366 1.00 98.62 85 PHE A C 1
ATOM 686 O O . PHE A 1 85 ? 6.508 -7.707 -3.267 1.00 98.62 85 PHE A O 1
ATOM 693 N N . GLU A 1 86 ? 8.611 -8.205 -2.682 1.00 98.44 86 GLU A N 1
ATOM 694 C CA . GLU A 1 86 ? 8.211 -9.217 -1.693 1.00 98.44 86 GLU A CA 1
ATOM 695 C C . GLU A 1 86 ? 7.466 -8.578 -0.510 1.00 98.44 86 GLU A C 1
ATOM 697 O O . GLU A 1 86 ? 6.398 -9.065 -0.128 1.00 98.44 86 GLU A O 1
ATOM 702 N N . LYS A 1 87 ? 7.964 -7.446 0.015 1.00 98.75 87 LYS A N 1
ATOM 703 C CA . LYS A 1 87 ? 7.263 -6.669 1.053 1.00 98.75 87 LYS A CA 1
ATOM 704 C C . LYS A 1 87 ? 5.924 -6.141 0.548 1.00 98.75 87 LYS A C 1
ATOM 706 O O . LYS A 1 87 ? 4.916 -6.302 1.231 1.00 98.75 87 LYS A O 1
ATOM 711 N N . ALA A 1 88 ? 5.905 -5.543 -0.644 1.00 98.88 88 ALA A N 1
ATOM 712 C CA . ALA A 1 88 ? 4.692 -4.983 -1.226 1.00 98.88 88 ALA A CA 1
ATOM 713 C C . ALA A 1 88 ? 3.588 -6.038 -1.361 1.00 98.88 88 ALA A C 1
ATOM 715 O O . ALA A 1 88 ? 2.470 -5.828 -0.896 1.00 98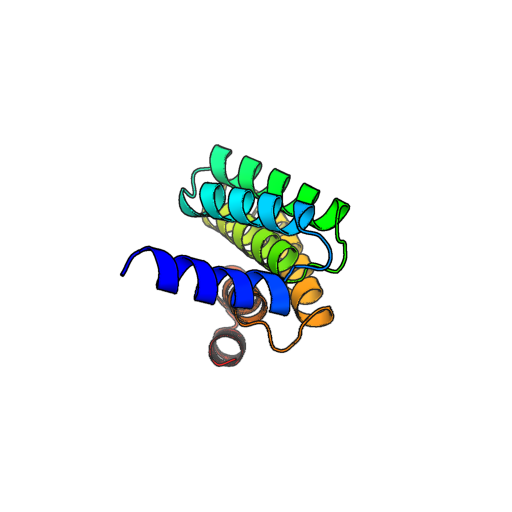.88 88 ALA A O 1
ATOM 716 N N . ARG A 1 89 ? 3.930 -7.211 -1.906 1.00 98.75 89 ARG A N 1
ATOM 717 C CA . ARG A 1 89 ? 3.003 -8.335 -2.052 1.00 98.75 89 ARG A CA 1
ATOM 718 C C . ARG A 1 89 ? 2.461 -8.825 -0.713 1.00 98.75 89 ARG A C 1
ATOM 720 O O . ARG A 1 89 ? 1.266 -9.067 -0.599 1.00 98.75 89 ARG A O 1
ATOM 727 N N . GLY A 1 90 ? 3.327 -8.962 0.293 1.00 98.75 90 GLY A N 1
ATOM 728 C CA . GLY A 1 90 ? 2.916 -9.393 1.631 1.00 98.75 90 GLY A CA 1
ATOM 729 C C . GLY A 1 90 ? 1.880 -8.453 2.249 1.00 98.75 90 GLY A C 1
ATOM 730 O O . GLY A 1 90 ? 0.861 -8.909 2.759 1.00 98.75 90 GLY A O 1
ATOM 731 N N . TYR A 1 91 ? 2.097 -7.141 2.143 1.00 98.88 91 TYR A N 1
ATOM 732 C CA . TYR A 1 91 ? 1.139 -6.151 2.635 1.00 98.88 91 TYR A CA 1
ATOM 733 C C . TYR A 1 91 ? -0.152 -6.091 1.809 1.00 98.88 91 TYR A C 1
ATOM 735 O O . TYR A 1 91 ? -1.222 -5.929 2.390 1.00 98.88 91 TYR A O 1
ATOM 743 N N . ALA A 1 92 ? -0.078 -6.264 0.485 1.00 98.81 92 ALA A N 1
ATOM 744 C CA . ALA A 1 92 ? -1.266 -6.313 -0.366 1.00 98.81 92 ALA A CA 1
ATOM 745 C C . ALA A 1 92 ? -2.156 -7.513 -0.007 1.00 98.81 92 ALA A C 1
ATOM 747 O O . ALA A 1 92 ? -3.351 -7.344 0.222 1.00 98.81 92 ALA A O 1
ATOM 748 N N . TYR A 1 93 ? -1.566 -8.704 0.156 1.00 98.75 93 TYR A N 1
ATOM 749 C CA . TYR A 1 93 ? -2.309 -9.874 0.626 1.00 98.75 93 TYR A CA 1
ATOM 750 C C . TYR A 1 93 ? -2.880 -9.672 2.022 1.00 98.75 93 TYR A C 1
ATOM 752 O O . TYR A 1 93 ? -4.042 -9.990 2.245 1.00 98.75 93 TYR A O 1
ATOM 760 N N . ARG A 1 94 ? -2.118 -9.072 2.944 1.00 98.69 94 ARG A N 1
ATOM 761 C CA . ARG A 1 94 ? -2.644 -8.784 4.279 1.00 98.69 94 ARG A CA 1
ATOM 762 C C . ARG A 1 94 ? -3.841 -7.829 4.239 1.00 98.69 94 ARG A C 1
ATOM 764 O O . ARG A 1 94 ? -4.773 -7.995 5.019 1.00 98.69 94 ARG A O 1
ATOM 771 N N . ALA A 1 95 ? -3.831 -6.840 3.349 1.00 98.62 95 ALA A N 1
ATOM 772 C CA . ALA A 1 95 ? -4.964 -5.941 3.162 1.00 98.62 95 ALA A CA 1
ATOM 773 C C . ALA A 1 95 ? -6.202 -6.684 2.625 1.00 98.62 95 ALA A C 1
ATOM 775 O O . ALA A 1 95 ? -7.291 -6.457 3.143 1.00 98.62 95 ALA A O 1
ATOM 776 N N . LEU A 1 96 ? -6.023 -7.609 1.674 1.00 98.50 96 LEU A N 1
ATOM 777 C CA . LEU A 1 96 ? -7.098 -8.456 1.136 1.00 98.50 96 LEU A CA 1
ATOM 778 C C . LEU A 1 96 ? -7.644 -9.460 2.162 1.00 98.50 96 LEU A C 1
ATOM 780 O O . LEU A 1 96 ? -8.845 -9.677 2.222 1.00 98.50 96 LEU A O 1
ATOM 784 N N . GLU A 1 97 ? -6.792 -10.037 3.014 1.00 98.44 97 GLU A N 1
ATOM 785 C CA . GLU A 1 97 ? -7.238 -10.898 4.124 1.00 98.44 97 GLU A CA 1
ATOM 786 C C . GLU A 1 97 ? -8.154 -10.154 5.106 1.00 98.44 97 GLU A C 1
ATOM 788 O O . GLU A 1 97 ? -9.031 -10.756 5.721 1.00 98.44 97 GLU A O 1
ATOM 793 N N . LEU A 1 98 ? -7.907 -8.856 5.299 1.00 96.94 98 LEU A N 1
ATOM 794 C CA . LEU A 1 98 ? -8.677 -8.005 6.204 1.00 96.94 98 LEU A CA 1
ATOM 795 C C . LEU A 1 98 ? -9.952 -7.467 5.549 1.00 96.94 98 LEU A C 1
ATOM 797 O O . LEU A 1 98 ? -10.962 -7.293 6.228 1.00 96.94 98 LEU A O 1
ATOM 801 N N . ASN A 1 99 ? -9.892 -7.166 4.254 1.00 96.94 99 ASN A N 1
ATOM 802 C CA . ASN A 1 99 ? -11.027 -6.743 3.452 1.00 96.94 99 ASN A CA 1
ATOM 803 C C . ASN A 1 99 ? -10.777 -7.106 1.983 1.00 96.94 99 ASN A C 1
ATOM 805 O O . ASN A 1 99 ? -10.044 -6.416 1.273 1.00 96.94 99 ASN A O 1
ATOM 809 N N . ASP A 1 100 ? -11.427 -8.174 1.543 1.00 97.38 100 ASP A N 1
ATOM 810 C CA . ASP A 1 100 ? -11.334 -8.738 0.197 1.00 97.38 100 ASP A CA 1
ATOM 811 C C . ASP A 1 100 ? -12.086 -7.926 -0.863 1.00 97.38 100 ASP A C 1
ATOM 813 O O . ASP A 1 100 ? -11.965 -8.221 -2.038 1.00 97.38 100 ASP A O 1
ATOM 817 N N . ASN A 1 101 ? -12.856 -6.914 -0.461 1.00 96.88 101 ASN A N 1
ATOM 818 C CA . ASN A 1 101 ? -13.562 -5.998 -1.357 1.00 96.88 101 ASN A CA 1
ATOM 819 C C . ASN A 1 101 ? -12.881 -4.617 -1.406 1.00 96.88 101 ASN A C 1
ATOM 821 O O . ASN A 1 101 ? -13.473 -3.628 -1.847 1.00 96.88 101 ASN A O 1
ATOM 825 N N . LEU A 1 102 ? -11.656 -4.504 -0.878 1.00 96.62 102 LEU A N 1
ATOM 826 C CA . LEU A 1 102 ? -10.936 -3.239 -0.813 1.00 96.62 102 LEU A CA 1
ATOM 827 C C . LEU A 1 102 ? -10.212 -2.952 -2.131 1.00 96.62 102 LEU A C 1
ATOM 829 O O . LEU A 1 102 ? -9.132 -3.489 -2.382 1.00 96.62 102 LEU A O 1
ATOM 833 N N . ALA A 1 103 ? -10.757 -2.024 -2.919 1.00 97.94 103 ALA A N 1
ATOM 834 C CA . ALA A 1 103 ? -10.171 -1.589 -4.188 1.00 97.94 103 ALA A CA 1
ATOM 835 C C . ALA A 1 103 ? -8.685 -1.196 -4.057 1.00 97.94 103 ALA A C 1
ATOM 837 O O . ALA A 1 103 ? -7.857 -1.597 -4.871 1.00 97.94 103 ALA A O 1
ATOM 838 N N . GLU A 1 104 ? -8.289 -0.471 -3.002 1.00 97.88 104 GLU A N 1
ATOM 839 C CA . GLU A 1 104 ? -6.878 -0.128 -2.782 1.00 97.88 104 GLU A CA 1
ATOM 840 C C . GLU A 1 104 ? -5.979 -1.364 -2.620 1.00 97.88 104 GLU A C 1
ATOM 842 O O . GLU A 1 104 ? -4.856 -1.368 -3.121 1.00 97.88 104 GLU A O 1
ATOM 847 N N . ALA A 1 105 ? -6.458 -2.426 -1.970 1.00 98.25 105 ALA A N 1
ATOM 848 C CA . ALA A 1 105 ? -5.689 -3.656 -1.801 1.00 98.25 105 ALA A CA 1
ATOM 849 C C . ALA A 1 105 ? -5.527 -4.407 -3.129 1.00 98.25 105 ALA A C 1
ATOM 851 O O . ALA A 1 105 ? -4.420 -4.844 -3.457 1.00 98.25 105 ALA A O 1
ATOM 852 N N . HIS A 1 106 ? -6.597 -4.480 -3.924 1.00 98.69 106 HIS A N 1
ATOM 853 C CA . HIS A 1 106 ? -6.556 -5.045 -5.269 1.00 98.69 106 HIS A CA 1
ATOM 854 C C . HIS A 1 106 ? -5.624 -4.262 -6.190 1.00 98.69 106 HIS A C 1
ATOM 856 O O . HIS A 1 106 ? -4.751 -4.851 -6.825 1.00 98.69 106 HIS A O 1
ATOM 862 N N . THR A 1 107 ? -5.716 -2.929 -6.201 1.00 98.50 107 THR A N 1
ATOM 863 C CA . THR A 1 107 ? -4.823 -2.092 -7.015 1.00 98.50 107 THR A CA 1
ATOM 864 C C . THR A 1 107 ? -3.355 -2.234 -6.605 1.00 98.50 107 THR A C 1
ATOM 866 O O . THR A 1 107 ? -2.480 -2.272 -7.474 1.00 98.50 107 THR A O 1
ATOM 869 N N . ALA A 1 108 ? -3.072 -2.383 -5.306 1.00 98.50 108 ALA A N 1
ATOM 870 C CA . ALA A 1 108 ? -1.720 -2.608 -4.813 1.00 98.50 108 ALA A CA 1
ATOM 871 C C . ALA A 1 108 ? -1.175 -3.979 -5.250 1.00 98.50 108 ALA A C 1
ATOM 873 O O . ALA A 1 108 ? -0.033 -4.071 -5.706 1.00 98.50 108 ALA A O 1
ATOM 874 N N . LEU A 1 109 ? -1.986 -5.044 -5.167 1.00 98.75 109 LEU A N 1
ATOM 875 C CA . LEU A 1 109 ? -1.598 -6.373 -5.652 1.00 98.75 109 LEU A CA 1
ATOM 876 C C . LEU A 1 109 ? -1.391 -6.372 -7.172 1.00 98.75 109 LEU A C 1
ATOM 878 O O . LEU A 1 109 ? -0.370 -6.865 -7.653 1.00 98.75 109 LEU A O 1
ATOM 882 N N . ALA A 1 110 ? -2.311 -5.759 -7.917 1.00 98.62 110 ALA A N 1
ATOM 883 C CA . ALA A 1 110 ? -2.224 -5.599 -9.362 1.00 98.62 110 ALA A CA 1
ATOM 884 C C . ALA A 1 110 ? -0.930 -4.885 -9.775 1.00 98.62 110 ALA A C 1
ATOM 886 O O . ALA A 1 110 ? -0.243 -5.322 -10.695 1.00 98.62 110 ALA A O 1
ATOM 887 N N . ALA A 1 111 ? -0.536 -3.827 -9.059 1.00 98.44 111 ALA A N 1
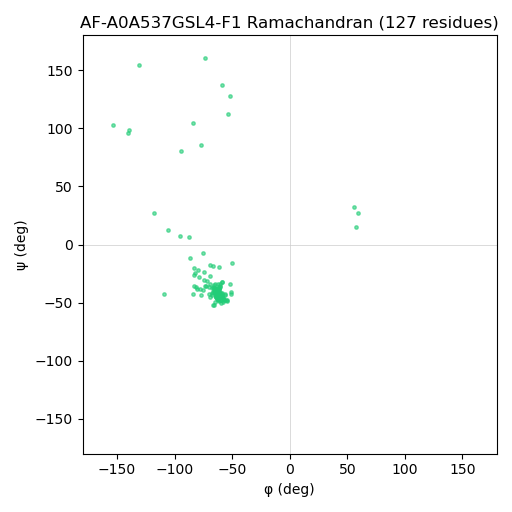ATOM 888 C CA . ALA A 1 111 ? 0.708 -3.115 -9.327 1.00 98.44 111 ALA A CA 1
ATOM 889 C C . ALA A 1 111 ? 1.948 -4.006 -9.144 1.00 98.44 111 ALA A C 1
ATOM 891 O O . ALA A 1 111 ? 2.876 -3.929 -9.951 1.00 98.44 111 ALA A O 1
ATOM 892 N N . VAL A 1 112 ? 1.969 -4.874 -8.128 1.00 98.62 112 VAL A N 1
ATOM 893 C CA . VAL A 1 112 ? 3.054 -5.850 -7.939 1.00 98.62 112 VAL A CA 1
ATOM 894 C C . VAL A 1 112 ? 3.087 -6.860 -9.087 1.00 98.62 112 VAL A C 1
ATOM 896 O O . VAL A 1 112 ? 4.151 -7.073 -9.678 1.00 98.62 112 VAL A O 1
ATOM 899 N N . LEU A 1 113 ? 1.933 -7.446 -9.421 1.00 98.56 113 LEU A N 1
ATOM 900 C CA . LEU A 1 113 ? 1.800 -8.436 -10.493 1.00 98.56 113 LEU A CA 1
ATOM 901 C C . LEU A 1 113 ? 2.272 -7.864 -11.834 1.00 98.56 113 LEU A C 1
ATOM 903 O O . LEU A 1 113 ? 3.099 -8.458 -12.522 1.00 98.56 113 LEU A O 1
ATOM 907 N N . MET A 1 114 ? 1.829 -6.648 -12.137 1.00 98.31 114 MET A N 1
ATOM 908 C CA . MET A 1 114 ? 2.157 -5.923 -13.354 1.00 98.31 114 MET A CA 1
ATOM 909 C C . MET A 1 114 ? 3.645 -5.554 -13.434 1.00 98.31 114 MET A C 1
ATOM 911 O O . MET A 1 114 ? 4.308 -5.821 -14.433 1.00 98.31 114 MET A O 1
ATOM 915 N N . ILE A 1 115 ? 4.190 -4.913 -12.395 1.00 97.19 115 ILE A N 1
ATOM 916 C CA . ILE A 1 115 ? 5.517 -4.278 -12.469 1.00 97.19 115 ILE A CA 1
ATOM 917 C C . ILE A 1 115 ? 6.644 -5.293 -12.262 1.00 97.19 115 ILE A C 1
ATOM 919 O O . ILE A 1 115 ? 7.700 -5.166 -12.885 1.00 97.19 115 ILE A O 1
ATOM 923 N N . TYR A 1 116 ? 6.445 -6.275 -11.381 1.00 97.69 11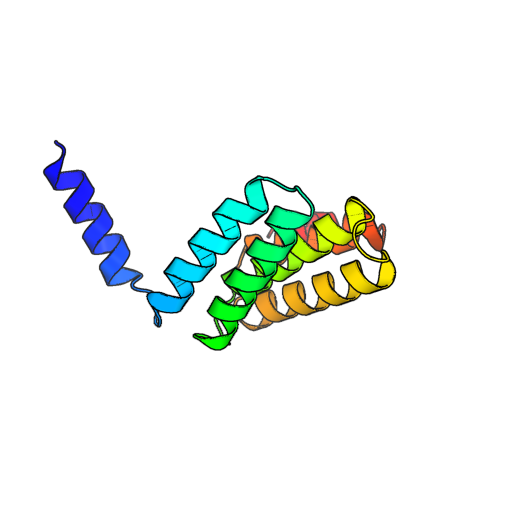6 TYR A N 1
ATOM 924 C CA . TYR A 1 116 ? 7.506 -7.191 -10.966 1.00 97.69 116 TYR A CA 1
ATOM 925 C C . TYR A 1 116 ? 7.328 -8.609 -11.490 1.00 97.69 116 TYR A C 1
ATOM 927 O O . TYR A 1 116 ? 8.303 -9.214 -11.927 1.00 97.69 116 TYR A O 1
ATOM 935 N N . ASN A 1 117 ? 6.108 -9.145 -11.449 1.00 97.31 117 ASN A N 1
ATOM 936 C CA . ASN A 1 117 ? 5.852 -10.504 -11.926 1.00 97.31 117 ASN A CA 1
ATOM 937 C C . ASN A 1 117 ? 5.638 -10.577 -13.442 1.00 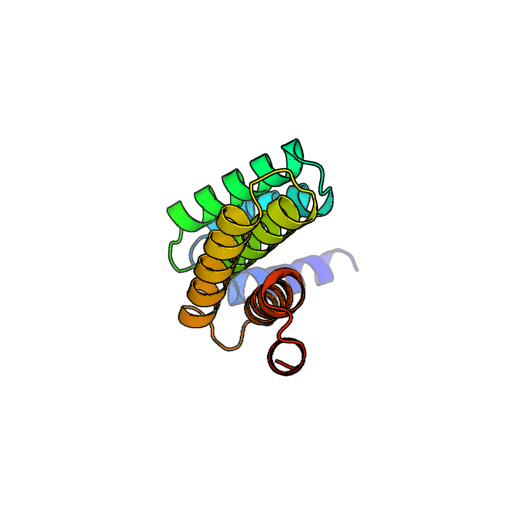97.31 117 ASN A C 1
ATOM 939 O O . ASN A 1 117 ? 5.820 -11.649 -14.010 1.00 97.31 117 ASN A O 1
ATOM 943 N N . TRP A 1 118 ? 5.288 -9.450 -14.071 1.00 97.25 118 TRP A N 1
ATOM 944 C CA . TRP A 1 118 ? 4.870 -9.360 -15.475 1.00 97.25 118 TRP A CA 1
ATOM 945 C C . TRP A 1 118 ? 3.686 -10.277 -15.791 1.00 97.25 118 TRP A C 1
ATOM 947 O O . TRP A 1 118 ? 3.551 -10.784 -16.903 1.00 97.25 118 TRP A O 1
ATOM 957 N N . ASP A 1 119 ? 2.829 -10.469 -14.792 1.00 98.25 119 ASP A N 1
ATOM 958 C CA . ASP A 1 119 ? 1.589 -11.222 -14.901 1.00 98.25 119 ASP A CA 1
ATOM 959 C C . ASP A 1 119 ? 0.454 -10.240 -15.200 1.00 98.25 119 ASP A C 1
ATOM 961 O O . ASP A 1 119 ? -0.218 -9.721 -14.306 1.00 98.25 119 ASP A O 1
ATOM 965 N N . TRP A 1 120 ? 0.351 -9.874 -16.477 1.00 97.56 120 TRP A N 1
ATOM 966 C CA . TRP A 1 120 ? -0.578 -8.848 -16.948 1.00 97.56 120 TRP A CA 1
ATOM 967 C C . TRP A 1 120 ? -2.033 -9.301 -16.850 1.00 97.56 120 TRP A C 1
ATOM 969 O O . TRP A 1 120 ? -2.887 -8.477 -16.532 1.00 97.56 120 TRP A O 1
ATOM 979 N N . ASP A 1 121 ? -2.291 -10.593 -17.063 1.00 98.25 121 ASP A N 1
ATOM 980 C CA . ASP A 1 121 ? -3.633 -11.172 -17.015 1.00 98.25 121 ASP A CA 1
ATOM 981 C C . ASP A 1 121 ? -4.182 -11.106 -15.585 1.00 98.25 121 ASP A C 1
ATOM 983 O O . ASP A 1 121 ? -5.234 -10.507 -15.350 1.00 98.25 121 ASP A O 1
ATOM 987 N N . LEU A 1 122 ? -3.424 -11.604 -14.596 1.00 97.56 122 LEU A N 1
ATOM 988 C CA . LEU A 1 122 ? -3.845 -11.499 -13.198 1.00 97.56 122 LEU A CA 1
ATOM 989 C C . LEU A 1 122 ? -3.871 -10.046 -12.715 1.00 97.56 122 LEU A C 1
ATOM 991 O O . LEU A 1 122 ? -4.737 -9.684 -11.921 1.00 97.56 122 LEU A O 1
ATOM 995 N N . ALA A 1 123 ? -2.960 -9.185 -13.179 1.00 98.19 123 ALA A N 1
ATOM 996 C CA . ALA A 1 123 ? -3.022 -7.766 -12.839 1.00 98.19 123 ALA A CA 1
ATOM 997 C C . ALA A 1 123 ? -4.317 -7.113 -13.349 1.00 98.19 123 ALA A C 1
ATOM 999 O O . ALA A 1 123 ? -4.936 -6.346 -12.614 1.00 98.19 123 ALA A O 1
ATOM 1000 N N . GLU A 1 124 ? -4.745 -7.416 -14.577 1.00 98.06 124 GLU A N 1
ATOM 1001 C CA . GLU A 1 124 ? -5.994 -6.900 -15.140 1.00 98.06 124 GLU A CA 1
ATOM 1002 C C . GLU A 1 124 ? -7.217 -7.391 -14.358 1.00 98.06 124 GLU A C 1
ATOM 1004 O O . GLU A 1 124 ? -8.119 -6.597 -14.083 1.00 98.06 124 GLU A O 1
ATOM 1009 N N . GLU A 1 125 ? -7.247 -8.667 -13.968 1.00 98.00 125 GLU A N 1
ATOM 1010 C CA . GLU A 1 125 ? -8.302 -9.203 -13.103 1.00 98.00 125 GLU A CA 1
ATOM 1011 C C . GLU A 1 125 ? -8.384 -8.430 -11.787 1.00 98.00 125 GLU A C 1
ATOM 1013 O O . GLU A 1 125 ? -9.464 -7.985 -11.404 1.00 98.00 125 GLU A O 1
ATOM 1018 N N . GLN A 1 126 ? -7.242 -8.203 -11.132 1.00 97.44 126 GLN A N 1
ATOM 1019 C CA . GLN A 1 126 ? -7.192 -7.445 -9.886 1.00 97.44 126 GLN A CA 1
ATOM 1020 C C . GLN A 1 126 ? -7.604 -5.978 -10.081 1.00 97.44 126 GLN A C 1
ATOM 1022 O O . GLN A 1 126 ? -8.315 -5.440 -9.248 1.00 97.44 126 GLN A O 1
ATOM 1027 N N . PHE A 1 127 ? -7.234 -5.315 -11.181 1.00 96.31 127 PHE A N 1
ATOM 1028 C CA . PHE A 1 127 ? -7.650 -3.925 -11.430 1.00 96.31 127 PHE A CA 1
ATOM 1029 C C . PHE A 1 127 ? -9.158 -3.744 -11.663 1.00 96.31 127 PHE A C 1
ATOM 1031 O O . PHE A 1 127 ? -9.644 -2.614 -11.591 1.00 96.31 127 PHE A O 1
ATOM 1038 N N . LYS A 1 128 ? -9.889 -4.815 -11.990 1.00 95.88 128 LYS A N 1
ATOM 1039 C CA . LYS A 1 128 ? -11.344 -4.781 -12.213 1.00 95.88 128 LYS A CA 1
ATOM 1040 C C . LYS A 1 128 ? -12.162 -4.946 -10.927 1.00 95.88 128 LYS A C 1
ATOM 1042 O O . LYS A 1 128 ? -13.377 -4.747 -10.992 1.00 95.88 128 LYS A O 1
ATOM 1047 N N . LEU A 1 129 ? -11.519 -5.325 -9.820 1.00 93.19 129 LEU A N 1
ATOM 1048 C CA . LEU A 1 129 ? -12.115 -5.503 -8.492 1.00 93.19 129 LEU A CA 1
ATOM 1049 C C . LEU A 1 129 ? -12.013 -4.204 -7.679 1.00 93.19 129 LEU A C 1
ATOM 1051 O O . LEU A 1 129 ? -13.052 -3.798 -7.115 1.00 93.19 129 LEU A O 1
#

Solvent-accessible surface area (backbone atoms only — not comparable to full-atom values): 6303 Å² total; per-residue (Å²): 121,77,68,58,61,54,50,57,49,44,49,53,47,63,81,55,51,54,98,45,61,69,23,53,56,27,30,53,51,11,51,63,26,45,75,67,66,43,71,71,33,28,54,49,12,43,50,28,14,51,52,12,32,73,69,34,80,72,43,30,70,26,29,13,50,41,8,44,42,26,41,51,32,21,76,70,64,74,35,63,49,69,64,19,42,53,52,12,43,54,26,9,51,53,6,32,77,62,36,78,82,38,47,62,15,30,43,29,37,16,50,42,27,42,75,73,69,65,36,53,68,65,15,52,57,28,63,74,87

Foldseek 3Di:
DVVVVVVVVVVVCVVPVPPDPQLVVLQVQLVVLVVVLDLVSLVSSLVSLVVSCVRPVLPLSSLLSQLSSLLSCLVVVVDPVVVSLVSSCVSLVSSCVSPVPDLSSLQSNLSSCVPPVVNNVSSVVSNVD

Radius of gyration: 15.69 Å; Cα contacts (8 Å, |Δi|>4): 183; chains: 1; bounding box: 42×38×34 Å

Nearest PDB structures (foldseek):
  5cwk-assembly1_A  TM=4.429E-01  e=4.095E-02  synthetic construct
  7mwr-assembly1_A  TM=5.157E-01  e=1.821E-01  synthetic construct
  6crl-assembly1_A  TM=6.864E-01  e=2.190E+00  Porphyromonas gingivalis W83
  6xns-assembly2_E  TM=5.045E-01  e=1.625E+00  synthetic construct
  6xns-assembly1_A  TM=4.712E-01  e=1.886E+00  synthetic construct

Secondary structure (DSSP, 8-state):
-HHHHHHHHHHHHHHT--S-HHHHHHHHHHHHHHTT--HHHHHHHHHHHHHHHHH-TT-HHHHHHHHHHHHHHHHTTSS-HHHHHHHHHHHHHHHHHH-TT-HHHHHHHHHHIIIII--HHHHHHHHT-

Sequence (129 aa):
MKVQLLKENRKLIEDKAPENIGAYVLYLRGRYYSSKRTKEDLEKAITYFGEAIKKDPNYALAHAGMADCHTLMGRHLYLPSREAFEKARGYAYRALELNDNLAEAHTALAAVLMIYNWDWDLAEEQFKL

pLDDT: mean 90.1, std 17.79, range [40.81, 98.88]